Protein AF-A0A7Y2IYC1-F1 (afdb_monomer_lite)

Radius of gyration: 26.11 Å; chains: 1; bounding box: 50×28×78 Å

Foldseek 3Di:
DDPPPPPPVVVVVVVVVVVVVVVVVVVVCVVVVVVVCCVVPPDDDDDPDPDDDPVPPDPDD

Sequence (61 aa):
MTIRATHEIHKRRLSRNVGVAGVLVGFIAVVFGLTVVKVTNLGPVEGFDHVVRPALIEADE

Structure (mmCIF, N/CA/C/O backbone):
data_AF-A0A7Y2IYC1-F1
#
_ent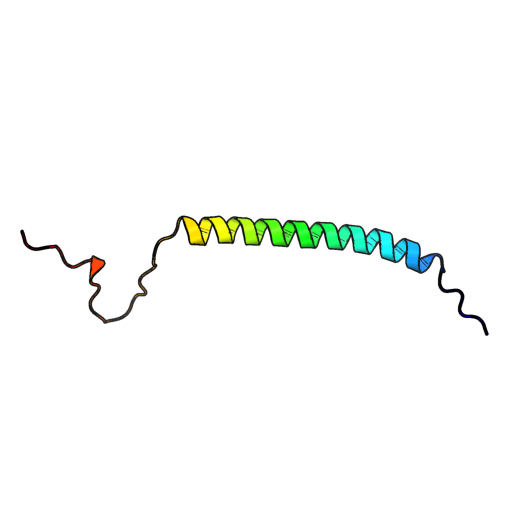ry.id   AF-A0A7Y2IYC1-F1
#
loop_
_atom_site.group_PDB
_atom_site.id
_atom_site.type_symbol
_atom_site.label_atom_id
_atom_site.label_alt_id
_atom_site.label_comp_id
_atom_site.label_asym_id
_atom_site.label_entity_id
_atom_site.label_seq_id
_atom_site.pdbx_PDB_ins_code
_atom_site.Cartn_x
_atom_site.Cartn_y
_atom_site.Cartn_z
_atom_site.occupancy
_atom_site.B_iso_or_equiv
_atom_site.auth_seq_id
_atom_site.auth_comp_id
_atom_site.auth_asym_id
_atom_site.auth_atom_id
_atom_site.pdbx_PDB_model_num
ATOM 1 N N . MET A 1 1 ? -13.774 -15.334 37.709 1.00 46.88 1 MET A N 1
ATOM 2 C CA . MET A 1 1 ? -14.090 -14.079 36.994 1.00 46.88 1 MET A CA 1
ATOM 3 C C . MET A 1 1 ? -14.109 -14.384 35.504 1.00 46.88 1 MET A C 1
ATOM 5 O O . MET A 1 1 ? -13.064 -14.691 34.951 1.00 46.88 1 MET A O 1
ATOM 9 N N . THR A 1 2 ? -15.282 -14.398 34.873 1.00 63.16 2 THR A N 1
ATOM 10 C CA . THR A 1 2 ? -15.402 -14.690 33.435 1.00 63.16 2 THR A CA 1
ATOM 11 C C . THR A 1 2 ? -15.349 -13.372 32.669 1.00 63.16 2 THR A C 1
ATOM 13 O O . THR A 1 2 ? -16.286 -12.580 32.747 1.00 63.16 2 THR A O 1
ATOM 16 N N . ILE A 1 3 ? -14.253 -13.111 31.952 1.00 65.19 3 ILE A N 1
ATOM 17 C CA . ILE A 1 3 ? -14.116 -11.949 31.063 1.00 65.19 3 ILE A CA 1
ATOM 18 C C . ILE A 1 3 ? -15.071 -12.152 29.874 1.00 65.19 3 ILE A C 1
ATOM 20 O O . ILE A 1 3 ? -14.739 -12.830 28.907 1.00 65.19 3 ILE A O 1
ATOM 24 N N . ARG A 1 4 ? -16.286 -11.596 29.935 1.00 66.25 4 ARG A N 1
ATOM 25 C CA . ARG A 1 4 ? -17.155 -11.470 28.753 1.00 66.25 4 ARG A CA 1
ATOM 26 C C . ARG A 1 4 ? -16.841 -10.149 28.058 1.0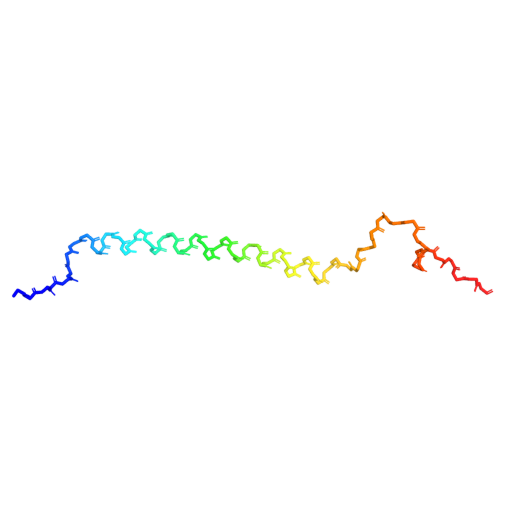0 66.25 4 ARG A C 1
ATOM 28 O O . ARG A 1 4 ? -17.355 -9.096 28.421 1.00 66.25 4 ARG A O 1
ATOM 35 N N . ALA A 1 5 ? -15.947 -10.208 27.079 1.00 66.25 5 ALA A N 1
ATOM 36 C CA . ALA A 1 5 ? -15.456 -9.046 26.348 1.00 66.25 5 ALA A CA 1
ATOM 37 C C . ALA A 1 5 ? -16.361 -8.677 25.160 1.00 66.25 5 ALA A C 1
ATOM 39 O O . ALA A 1 5 ? -15.972 -8.819 24.008 1.00 66.25 5 ALA A O 1
ATOM 40 N N . THR A 1 6 ? -17.559 -8.156 25.420 1.00 66.44 6 THR A N 1
ATOM 41 C CA . THR A 1 6 ? -18.321 -7.397 24.408 1.00 66.44 6 THR A CA 1
ATOM 42 C C . THR A 1 6 ? -18.930 -6.144 25.026 1.00 66.44 6 THR A C 1
ATOM 44 O O . THR A 1 6 ? -20.115 -5.854 24.903 1.00 66.44 6 THR A O 1
ATOM 47 N N . HIS A 1 7 ? -18.093 -5.367 25.717 1.00 78.50 7 HIS A N 1
ATOM 48 C CA . HIS A 1 7 ? -18.491 -4.043 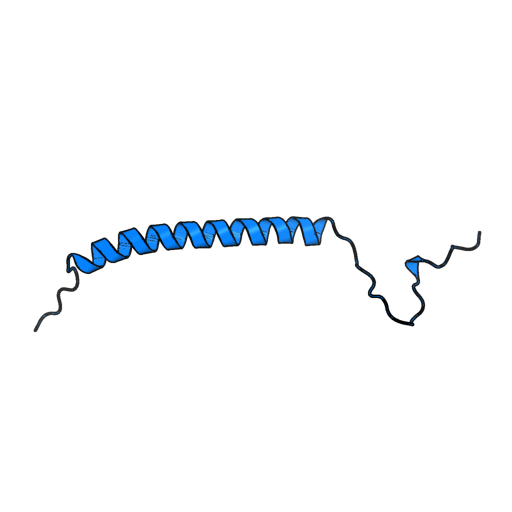26.187 1.00 78.50 7 HIS A CA 1
ATOM 49 C C . HIS A 1 7 ? -18.769 -3.112 24.993 1.00 78.50 7 HIS A C 1
ATOM 51 O O . HIS A 1 7 ? -18.043 -3.164 23.995 1.00 78.50 7 HIS A O 1
ATOM 57 N N . GLU A 1 8 ? -19.755 -2.221 25.122 1.00 86.19 8 GLU A N 1
ATOM 58 C CA . GLU A 1 8 ? -20.200 -1.238 24.112 1.00 86.19 8 GLU A CA 1
ATOM 59 C C . GLU A 1 8 ? -19.034 -0.481 23.436 1.00 86.19 8 GLU A C 1
ATOM 61 O O . GLU A 1 8 ? -19.052 -0.195 22.236 1.00 86.19 8 GLU A O 1
ATOM 66 N N . ILE A 1 9 ? -17.956 -0.241 24.190 1.00 88.44 9 ILE A N 1
ATOM 67 C CA . ILE A 1 9 ? -16.719 0.388 23.708 1.00 88.44 9 ILE A CA 1
ATOM 68 C C . ILE A 1 9 ? -16.117 -0.330 22.491 1.00 88.44 9 ILE A C 1
ATOM 70 O O . ILE A 1 9 ? -15.662 0.345 21.566 1.00 88.44 9 ILE A O 1
ATOM 74 N N . HIS A 1 10 ? -16.116 -1.664 22.445 1.00 86.69 10 HIS A N 1
ATOM 75 C CA . HIS A 1 10 ? -15.539 -2.405 21.316 1.00 86.69 10 HIS A CA 1
ATOM 76 C C . HIS A 1 10 ? -16.342 -2.178 20.031 1.00 86.69 10 HIS A C 1
ATOM 78 O O . HIS A 1 10 ? -15.751 -2.022 18.964 1.00 86.69 10 HIS A O 1
ATOM 84 N N . LYS A 1 11 ? -17.671 -2.042 20.137 1.00 87.44 11 LYS A N 1
ATOM 85 C CA . LYS A 1 11 ? -18.554 -1.728 19.003 1.00 87.44 11 LYS A CA 1
ATOM 86 C C . LYS A 1 11 ? -18.300 -0.316 18.467 1.00 87.44 11 LYS A C 1
ATOM 88 O O . LYS A 1 11 ? -18.171 -0.123 17.258 1.00 87.44 11 LYS A O 1
ATOM 93 N N . ARG A 1 12 ? -18.141 0.670 19.360 1.00 90.69 12 ARG A N 1
ATOM 94 C CA . ARG A 1 12 ? -17.775 2.046 18.974 1.00 90.69 12 ARG A CA 1
ATOM 95 C C . ARG A 1 12 ? -16.392 2.118 18.324 1.00 90.69 12 ARG A C 1
ATOM 97 O O . ARG A 1 12 ? -16.246 2.787 17.303 1.00 90.69 12 ARG A O 1
ATOM 104 N N . ARG A 1 13 ? -15.391 1.410 18.862 1.00 93.69 13 ARG A N 1
ATOM 105 C CA . ARG A 1 13 ? -14.043 1.338 18.264 1.00 93.69 13 ARG A CA 1
ATOM 106 C C . ARG A 1 13 ? -14.064 0.672 16.893 1.00 93.69 13 ARG A C 1
ATOM 108 O O . ARG A 1 13 ? -13.452 1.205 15.977 1.00 93.69 13 ARG A O 1
ATOM 115 N N . LEU A 1 14 ? -14.814 -0.421 16.740 1.00 93.25 14 LEU A N 1
ATOM 116 C CA . LEU A 1 14 ? -14.949 -1.121 15.465 1.00 93.25 14 LEU A CA 1
ATOM 117 C C . LEU A 1 14 ? -15.451 -0.180 14.363 1.00 93.25 14 LEU A C 1
ATOM 119 O O . LEU A 1 14 ? -14.809 -0.078 13.326 1.00 93.25 14 LEU A O 1
ATOM 123 N N . SER A 1 15 ? -16.529 0.572 14.614 1.00 92.81 15 SER A N 1
ATOM 124 C CA . SER A 1 15 ? -17.084 1.505 13.617 1.00 92.81 15 SER A CA 1
ATOM 125 C C . SER A 1 15 ? -16.074 2.562 13.145 1.00 92.81 15 SER A C 1
ATOM 127 O O . SER A 1 15 ? -15.960 2.829 11.951 1.00 92.81 15 SER A O 1
ATOM 129 N N . ARG A 1 16 ? -15.284 3.120 14.072 1.00 95.88 16 ARG A N 1
ATOM 130 C CA . ARG A 1 16 ? -14.255 4.122 13.759 1.00 95.88 16 ARG A CA 1
ATOM 131 C C . ARG A 1 16 ? -13.074 3.499 13.019 1.00 95.88 16 ARG A C 1
ATOM 133 O O . ARG A 1 16 ? -12.609 4.068 12.038 1.00 95.88 16 ARG A O 1
ATOM 140 N N . ASN A 1 17 ? -12.629 2.320 13.449 1.00 97.44 17 ASN A N 1
ATOM 141 C CA . ASN A 1 17 ? -11.522 1.608 12.816 1.00 97.44 17 ASN A CA 1
ATOM 142 C C . ASN A 1 17 ? -11.866 1.171 11.387 1.00 97.44 17 ASN A C 1
ATOM 144 O O . ASN A 1 17 ? -10.987 1.198 10.536 1.00 97.44 17 ASN A O 1
ATOM 148 N N . VAL A 1 18 ? -13.128 0.832 11.103 1.00 98.06 18 VAL A N 1
ATOM 149 C CA . VAL A 1 18 ? -13.591 0.541 9.736 1.00 98.06 18 VAL A CA 1
ATOM 150 C C . VAL A 1 18 ? -13.468 1.775 8.840 1.00 98.06 18 VAL A C 1
ATOM 152 O O . VAL A 1 18 ? -12.949 1.669 7.732 1.00 98.06 18 VAL A O 1
ATOM 155 N N . GLY A 1 19 ? -13.868 2.955 9.325 1.00 97.31 19 GLY A N 1
ATOM 156 C CA . GLY A 1 19 ? -13.683 4.207 8.583 1.00 97.31 19 GLY A CA 1
ATOM 157 C C . GLY A 1 19 ? -12.207 4.501 8.292 1.00 97.31 19 GLY A C 1
ATOM 158 O O . GLY A 1 19 ? -11.846 4.794 7.154 1.00 97.31 19 GLY A O 1
ATOM 159 N N . VAL A 1 20 ? -11.339 4.346 9.297 1.00 98.31 20 VAL A N 1
ATOM 160 C CA . VAL A 1 20 ? -9.884 4.514 9.134 1.00 98.31 20 VAL A CA 1
ATOM 161 C C . VAL A 1 20 ? -9.308 3.494 8.148 1.00 98.31 20 VAL A C 1
ATOM 163 O O . VAL A 1 20 ? -8.520 3.869 7.285 1.00 98.31 20 VAL A O 1
ATOM 166 N N . ALA A 1 21 ? -9.726 2.227 8.221 1.00 98.50 21 ALA A N 1
ATOM 167 C CA . ALA A 1 21 ? -9.301 1.195 7.279 1.00 98.50 21 ALA A CA 1
ATOM 168 C C . ALA A 1 21 ? -9.687 1.556 5.837 1.00 98.50 21 ALA A C 1
ATOM 170 O O . ALA A 1 21 ? -8.856 1.431 4.941 1.00 98.50 21 ALA A O 1
ATOM 171 N N . GLY A 1 22 ? -10.900 2.077 5.620 1.00 98.69 22 GLY A N 1
ATOM 172 C CA . GLY A 1 22 ? -11.336 2.563 4.309 1.00 98.69 22 GLY A CA 1
ATOM 173 C C . GLY A 1 22 ? -10.448 3.686 3.764 1.00 98.69 22 GLY A C 1
ATOM 174 O O . GLY A 1 22 ? -10.014 3.622 2.615 1.00 98.69 22 GLY A O 1
ATOM 175 N N . VAL A 1 23 ? -10.109 4.676 4.597 1.00 98.62 23 VAL A N 1
ATOM 176 C CA . VAL A 1 23 ? -9.204 5.774 4.208 1.00 98.62 23 VAL A CA 1
ATOM 177 C C . VAL A 1 23 ? -7.805 5.255 3.870 1.00 98.62 23 VAL A C 1
ATOM 179 O O . VAL A 1 23 ? -7.240 5.648 2.851 1.00 98.62 23 VAL A O 1
ATOM 182 N N . LEU A 1 24 ? -7.255 4.350 4.685 1.00 98.75 24 LEU A N 1
ATOM 183 C CA . LEU A 1 24 ? -5.935 3.763 4.444 1.00 98.75 24 LEU A CA 1
ATOM 184 C C . LEU A 1 24 ? -5.899 2.957 3.141 1.00 98.75 24 LEU A C 1
ATOM 186 O O . LEU A 1 24 ? -4.971 3.124 2.353 1.00 98.75 24 LEU A O 1
ATOM 190 N N . VAL A 1 25 ? -6.916 2.132 2.877 1.00 98.88 25 VAL A N 1
ATOM 191 C CA . VAL A 1 25 ? -7.027 1.378 1.617 1.00 98.88 25 VAL A CA 1
ATOM 192 C C . VAL A 1 25 ? -7.139 2.325 0.422 1.00 98.88 25 VAL A C 1
ATOM 194 O O . VAL A 1 25 ? -6.453 2.118 -0.576 1.00 98.88 25 VAL A O 1
ATOM 197 N N . GLY A 1 26 ? -7.939 3.390 0.528 1.00 98.81 26 GLY A N 1
ATOM 198 C CA . GLY A 1 26 ? -8.041 4.409 -0.519 1.00 98.81 26 GLY A CA 1
ATOM 199 C C . GLY A 1 26 ? -6.703 5.098 -0.798 1.00 98.81 26 GLY A C 1
ATOM 200 O O . GLY A 1 26 ? -6.302 5.228 -1.953 1.00 98.81 26 GLY A O 1
ATOM 201 N N . PHE A 1 27 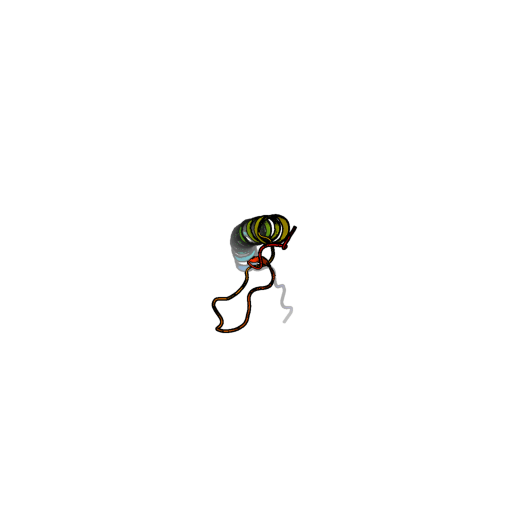? -5.968 5.473 0.249 1.00 98.81 27 PHE A N 1
ATOM 202 C CA . PHE A 1 27 ? -4.640 6.070 0.111 1.00 98.81 27 PHE A CA 1
ATOM 203 C C . PHE A 1 27 ? -3.646 5.120 -0.572 1.00 98.81 27 PHE A C 1
ATOM 205 O O . PHE A 1 27 ? -2.960 5.517 -1.516 1.00 98.81 27 PHE A O 1
ATOM 212 N N . ILE A 1 28 ? -3.620 3.851 -0.149 1.00 98.75 28 ILE A N 1
ATOM 213 C CA . ILE A 1 28 ? -2.794 2.810 -0.774 1.00 98.75 28 ILE A CA 1
ATOM 214 C C . ILE A 1 28 ? -3.145 2.668 -2.257 1.00 98.75 28 ILE A C 1
ATOM 216 O O . ILE A 1 28 ? -2.241 2.636 -3.088 1.00 98.75 28 ILE A O 1
ATOM 220 N N . ALA A 1 29 ? -4.433 2.625 -2.603 1.00 98.81 29 ALA A N 1
ATOM 221 C CA . ALA A 1 29 ? -4.878 2.486 -3.986 1.00 98.81 29 ALA A CA 1
ATOM 222 C C . ALA A 1 29 ? -4.399 3.645 -4.875 1.00 98.81 29 ALA A C 1
ATOM 224 O O . ALA A 1 29 ? -3.946 3.404 -5.993 1.00 98.81 29 ALA A O 1
ATOM 225 N N . VAL A 1 30 ? -4.431 4.886 -4.374 1.00 98.62 30 VAL A N 1
ATOM 226 C CA . VAL A 1 30 ? -3.925 6.061 -5.106 1.00 98.62 30 VAL A CA 1
ATOM 227 C C . VAL A 1 30 ? -2.420 5.950 -5.355 1.00 98.62 30 VAL A C 1
ATOM 229 O O . VAL A 1 30 ? -1.976 6.059 -6.498 1.00 98.62 30 VAL A O 1
ATOM 232 N N . VAL A 1 31 ? -1.626 5.696 -4.310 1.00 98.50 31 VAL A N 1
ATOM 233 C CA . VAL A 1 31 ? -0.160 5.584 -4.431 1.00 98.50 31 VAL A CA 1
ATOM 234 C C . VAL A 1 31 ? 0.230 4.418 -5.337 1.00 98.50 31 VAL A C 1
ATOM 236 O O . VAL A 1 31 ? 1.119 4.550 -6.182 1.00 98.50 31 VAL A O 1
ATOM 239 N N . PHE A 1 32 ? -0.447 3.281 -5.192 1.00 98.44 32 PHE A N 1
ATOM 240 C CA . PHE A 1 32 ? -0.204 2.104 -6.014 1.00 98.44 32 PHE A CA 1
ATOM 241 C C . PHE A 1 32 ? -0.568 2.360 -7.479 1.00 98.44 32 PHE A C 1
ATOM 243 O O . PHE A 1 32 ? 0.246 2.083 -8.355 1.00 98.44 32 PHE A O 1
ATOM 250 N N . GLY A 1 33 ? -1.726 2.967 -7.755 1.00 98.00 33 GLY A N 1
ATOM 251 C CA . GLY A 1 33 ? -2.130 3.344 -9.111 1.00 98.00 33 GLY A CA 1
ATOM 252 C C . GLY A 1 33 ? -1.122 4.280 -9.783 1.00 98.00 33 GLY A C 1
ATOM 253 O O . GLY A 1 33 ? -0.696 4.024 -10.909 1.00 98.00 33 GLY A O 1
ATOM 254 N N . LEU A 1 34 ? -0.655 5.307 -9.065 1.00 97.50 34 LEU A N 1
ATOM 255 C CA . LEU A 1 34 ? 0.410 6.192 -9.551 1.00 97.50 34 LEU A CA 1
ATOM 256 C C . LEU A 1 34 ? 1.722 5.438 -9.798 1.00 97.50 34 LEU A C 1
ATOM 258 O O . LEU A 1 34 ? 2.419 5.722 -10.769 1.00 97.50 34 LEU A O 1
ATOM 262 N N . THR A 1 35 ? 2.053 4.461 -8.952 1.00 96.19 35 THR A N 1
ATOM 263 C CA . THR A 1 35 ? 3.258 3.634 -9.103 1.00 96.19 35 THR A CA 1
ATOM 264 C C . THR A 1 35 ? 3.178 2.746 -10.340 1.00 96.19 35 THR A C 1
ATOM 266 O O . THR A 1 35 ? 4.148 2.672 -11.090 1.00 96.19 35 THR A O 1
ATOM 269 N N . VAL A 1 36 ? 2.028 2.118 -10.597 1.00 96.69 36 VAL A N 1
ATOM 270 C CA . VAL A 1 36 ? 1.806 1.313 -11.806 1.00 96.69 36 VAL A CA 1
ATOM 271 C C . VAL A 1 36 ? 1.992 2.175 -13.049 1.00 96.69 36 VAL A C 1
ATOM 273 O O . VAL A 1 36 ? 2.773 1.810 -13.926 1.00 96.69 36 VAL A O 1
ATOM 276 N N . VAL A 1 37 ? 1.348 3.346 -13.107 1.00 95.88 37 VAL A N 1
ATOM 277 C CA . VAL A 1 37 ? 1.515 4.289 -14.226 1.00 95.88 37 VAL A CA 1
ATOM 278 C C . VAL A 1 37 ? 2.977 4.697 -14.374 1.00 95.88 37 VAL A C 1
ATOM 280 O O . VAL A 1 37 ? 3.510 4.665 -15.480 1.00 95.88 37 VAL A O 1
ATOM 283 N N . LYS A 1 38 ? 3.644 5.021 -13.263 1.00 91.50 38 LYS A N 1
ATOM 284 C CA . LYS A 1 38 ? 5.051 5.415 -13.259 1.00 91.50 38 LYS A CA 1
ATOM 285 C C . LYS A 1 38 ? 5.945 4.332 -13.858 1.00 91.50 38 LYS A C 1
ATOM 287 O O . LYS A 1 38 ? 6.702 4.625 -14.768 1.00 91.50 38 LYS A O 1
ATOM 292 N N . VAL A 1 39 ? 5.846 3.097 -13.377 1.00 91.38 39 VAL A N 1
ATOM 293 C CA . VAL A 1 39 ? 6.713 1.991 -13.816 1.00 91.38 39 VAL A CA 1
ATOM 294 C C . VAL A 1 39 ? 6.423 1.567 -15.256 1.00 91.38 39 VAL A C 1
ATOM 296 O O . VAL A 1 39 ? 7.332 1.157 -15.966 1.00 91.38 39 VAL A O 1
ATOM 299 N N . THR A 1 40 ? 5.167 1.662 -15.694 1.00 93.50 40 THR A N 1
ATOM 300 C CA . THR A 1 40 ? 4.773 1.238 -17.047 1.00 93.50 40 THR A CA 1
ATOM 301 C C . THR A 1 40 ? 5.050 2.286 -18.121 1.00 93.50 40 THR A C 1
ATOM 303 O O . THR A 1 40 ? 5.260 1.910 -19.269 1.00 93.50 40 THR A O 1
ATOM 306 N N . ASN A 1 41 ? 5.052 3.579 -17.776 1.00 91.31 41 ASN A N 1
ATOM 307 C CA . ASN A 1 41 ? 5.150 4.662 -18.763 1.00 91.31 41 ASN A CA 1
ATOM 308 C C . ASN A 1 41 ? 6.450 5.464 -18.682 1.00 91.31 41 ASN A C 1
ATOM 310 O O . ASN A 1 41 ? 6.862 6.041 -19.685 1.00 91.31 41 ASN A O 1
ATOM 314 N N . LEU A 1 42 ? 7.101 5.539 -17.518 1.00 80.31 42 LEU A N 1
ATOM 315 C CA . LEU A 1 42 ? 8.409 6.180 -17.426 1.00 80.31 42 LEU A CA 1
ATOM 316 C C . LEU A 1 42 ? 9.460 5.102 -17.684 1.00 80.31 42 LEU A C 1
ATOM 318 O O . LEU A 1 42 ? 9.667 4.211 -16.863 1.00 80.31 42 LEU A O 1
ATOM 322 N N . GLY A 1 43 ? 10.093 5.184 -18.855 1.00 76.69 43 GLY A N 1
ATOM 323 C CA . GLY A 1 43 ? 11.243 4.361 -19.217 1.00 76.69 43 GLY A CA 1
ATOM 324 C C . GLY A 1 43 ? 12.453 4.596 -18.299 1.00 76.69 43 GLY A C 1
ATOM 325 O O . GLY A 1 43 ? 12.374 5.374 -17.342 1.00 76.69 43 GLY A O 1
ATOM 326 N N . PRO A 1 44 ? 13.587 3.928 -18.565 1.00 77.06 44 PRO A N 1
ATOM 327 C CA . PRO A 1 44 ? 14.787 4.080 -17.752 1.00 77.06 44 PRO A CA 1
ATOM 328 C C . PRO A 1 44 ? 15.204 5.552 -17.661 1.00 77.06 44 PRO A C 1
ATOM 330 O O . PRO A 1 44 ? 15.394 6.229 -18.668 1.00 77.06 44 PRO A O 1
ATOM 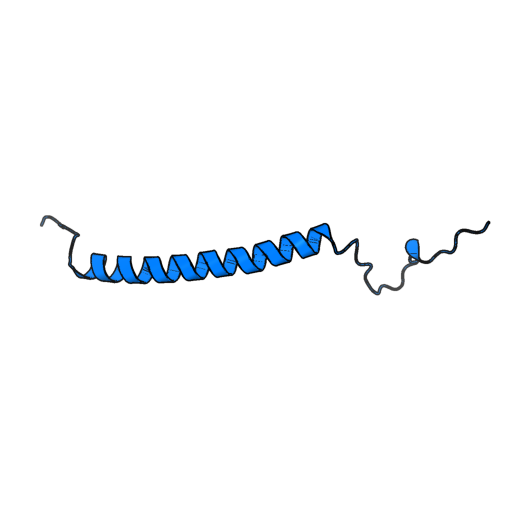333 N N . VAL A 1 45 ? 15.330 6.044 -16.429 1.00 78.81 45 VAL A N 1
ATOM 334 C CA . VAL A 1 45 ? 15.841 7.385 -16.151 1.00 78.81 45 VAL A CA 1
ATOM 335 C C . VAL A 1 45 ? 17.345 7.264 -15.972 1.00 78.81 45 VAL A C 1
ATOM 337 O O . VAL A 1 45 ? 17.811 6.663 -15.005 1.00 78.81 45 VAL A O 1
ATOM 340 N N . GLU A 1 46 ? 18.107 7.827 -16.901 1.00 79.50 46 GLU A N 1
ATOM 341 C CA . GLU A 1 46 ? 19.548 7.980 -16.719 1.00 79.50 46 GLU A CA 1
ATOM 342 C C . GLU A 1 46 ? 19.830 9.088 -15.693 1.00 79.50 46 GLU A C 1
ATOM 344 O O . GLU A 1 46 ? 19.314 10.204 -15.807 1.00 79.50 46 GLU A O 1
ATOM 349 N N . GLY A 1 47 ? 20.653 8.784 -14.687 1.00 78.19 47 GLY A N 1
ATOM 350 C CA . GLY A 1 47 ? 21.143 9.775 -13.729 1.00 78.19 47 GLY A CA 1
ATOM 351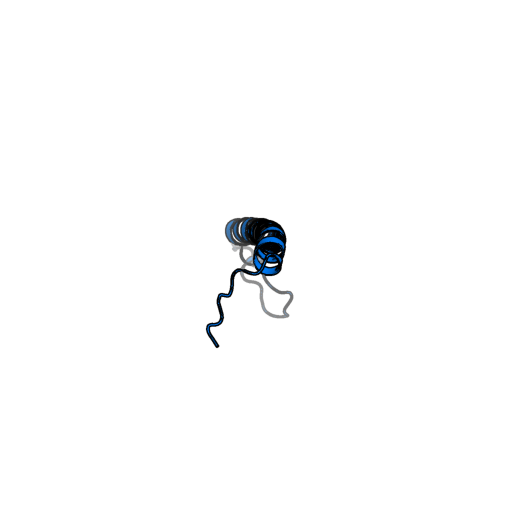 C C . GLY A 1 47 ? 22.155 10.737 -14.358 1.00 78.19 47 GLY A C 1
ATOM 352 O O . GLY A 1 47 ? 22.824 10.403 -15.334 1.00 78.19 47 GLY A O 1
ATOM 353 N N . PHE A 1 48 ? 22.284 11.936 -13.785 1.00 76.50 48 PHE A N 1
ATOM 354 C CA . PHE A 1 48 ? 23.330 12.890 -14.161 1.00 76.50 48 PHE A CA 1
ATOM 355 C C . PHE A 1 48 ? 24.651 12.485 -13.496 1.00 76.50 48 PHE A C 1
ATOM 357 O O . PHE A 1 48 ? 24.976 12.961 -12.411 1.00 76.50 48 PHE A O 1
ATOM 364 N N . ASP A 1 49 ? 25.373 11.574 -14.138 1.00 81.56 49 ASP A N 1
ATOM 365 C CA . ASP A 1 49 ? 26.737 11.174 -13.780 1.00 81.56 49 ASP A CA 1
ATOM 366 C C . ASP A 1 49 ? 27.717 11.600 -14.891 1.00 81.56 49 ASP A C 1
ATOM 368 O O . ASP A 1 49 ? 27.311 12.023 -15.976 1.00 81.56 49 ASP A O 1
ATOM 372 N N . HIS A 1 50 ? 29.016 11.525 -14.621 1.00 80.50 50 HIS A N 1
ATOM 373 C CA . HIS A 1 50 ? 30.095 11.942 -15.520 1.00 80.50 50 HIS A CA 1
ATOM 374 C C . HIS A 1 50 ? 30.508 10.855 -16.524 1.00 80.50 50 HIS A C 1
ATOM 376 O O . HIS A 1 50 ? 31.496 11.015 -17.241 1.00 80.50 50 HIS A O 1
ATOM 382 N N . VAL A 1 51 ? 29.794 9.733 -16.553 1.00 81.31 51 VAL A N 1
ATOM 383 C CA . VAL A 1 51 ? 30.054 8.630 -17.478 1.00 81.31 51 VAL A CA 1
ATOM 384 C C . VAL A 1 51 ? 29.338 8.840 -18.811 1.00 81.31 51 VAL A C 1
ATOM 386 O O . VAL A 1 51 ? 28.345 9.561 -18.913 1.00 81.31 51 VAL A O 1
ATOM 389 N N . VAL A 1 52 ? 29.866 8.199 -19.853 1.00 78.19 52 VAL A N 1
ATOM 390 C CA . VAL A 1 52 ? 29.291 8.229 -21.203 1.00 78.19 52 VAL A CA 1
ATOM 391 C C . VAL A 1 52 ? 27.847 7.722 -21.165 1.00 78.19 52 VAL A C 1
ATOM 393 O O . VAL A 1 52 ? 27.577 6.696 -20.544 1.00 78.19 52 VAL A O 1
ATOM 396 N N . ARG A 1 53 ? 26.940 8.432 -21.850 1.00 82.69 53 ARG A N 1
ATOM 397 C CA . ARG A 1 53 ? 25.511 8.105 -21.981 1.00 82.69 53 ARG A CA 1
ATOM 398 C C . ARG A 1 53 ? 25.276 7.433 -23.334 1.00 82.69 53 ARG A C 1
ATOM 400 O O . ARG A 1 53 ? 25.183 8.145 -24.334 1.00 82.69 53 ARG A O 1
ATOM 407 N N . PRO A 1 54 ? 25.198 6.091 -23.408 1.00 77.00 54 PRO A N 1
ATOM 408 C CA . PRO A 1 54 ? 25.128 5.388 -24.687 1.00 77.00 54 PRO A CA 1
ATOM 409 C C . PRO A 1 54 ? 23.894 5.769 -25.510 1.00 77.00 54 PRO A C 1
ATOM 411 O O . PRO A 1 54 ? 23.945 5.730 -26.731 1.00 77.00 54 PRO A O 1
ATOM 414 N N . ALA A 1 55 ? 22.811 6.193 -24.851 1.00 76.88 55 ALA A N 1
ATOM 415 C CA . ALA A 1 55 ? 21.580 6.637 -25.501 1.00 76.88 55 ALA A CA 1
ATOM 416 C C . ALA A 1 55 ? 21.697 7.983 -26.248 1.00 76.88 55 ALA A C 1
ATOM 418 O O . ALA A 1 55 ? 20.800 8.319 -27.015 1.00 76.88 55 ALA A O 1
ATOM 419 N N . LEU A 1 56 ? 22.761 8.761 -26.013 1.00 76.69 56 LEU A N 1
ATOM 420 C CA . LEU A 1 56 ? 23.031 10.033 -26.700 1.00 76.69 56 LEU A CA 1
ATOM 421 C C . LEU A 1 56 ? 24.100 9.910 -27.790 1.00 76.69 56 LEU A C 1
ATOM 423 O O . LEU A 1 56 ? 24.424 10.904 -28.434 1.00 76.69 56 LEU A O 1
ATOM 427 N N . ILE A 1 57 ? 24.686 8.723 -27.960 1.00 81.25 57 ILE A N 1
ATOM 428 C CA . ILE A 1 57 ? 25.636 8.476 -29.039 1.00 81.25 57 ILE A CA 1
ATOM 429 C C . ILE A 1 57 ? 24.815 8.390 -30.325 1.00 81.25 57 ILE A C 1
ATOM 431 O O . ILE A 1 57 ? 24.014 7.470 -30.490 1.00 81.25 57 ILE A O 1
ATOM 435 N N . GLU A 1 58 ? 24.980 9.378 -31.202 1.00 77.31 58 GLU A N 1
ATOM 436 C CA . GLU A 1 58 ? 24.418 9.332 -32.549 1.00 77.31 58 GLU A CA 1
ATOM 437 C C . GLU A 1 58 ? 25.000 8.105 -33.258 1.00 77.31 58 GLU A C 1
ATOM 439 O O . GLU A 1 58 ? 26.210 7.877 -33.237 1.00 77.31 58 GLU A O 1
ATOM 444 N N . ALA A 1 59 ? 24.130 7.255 -33.804 1.00 74.06 59 ALA A N 1
ATOM 445 C CA . ALA A 1 59 ? 24.582 6.135 -34.610 1.00 74.06 59 ALA A CA 1
ATOM 446 C C . ALA A 1 59 ? 25.151 6.715 -35.907 1.00 74.06 59 ALA A C 1
ATOM 448 O O . ALA A 1 59 ? 24.395 7.288 -36.690 1.00 74.06 59 ALA A O 1
ATOM 449 N N . ASP A 1 60 ? 26.465 6.599 -36.096 1.00 70.62 60 ASP A N 1
ATOM 450 C CA . ASP A 1 60 ? 27.095 6.894 -37.381 1.00 70.62 60 ASP A CA 1
ATOM 451 C C . ASP A 1 60 ? 26.410 6.034 -38.465 1.00 70.62 60 ASP A C 1
ATOM 453 O O . ASP A 1 60 ? 26.284 4.815 -38.296 1.00 70.62 60 ASP A O 1
ATOM 457 N N . GLU A 1 61 ? 25.920 6.679 -39.534 1.00 59.41 61 GLU A N 1
ATOM 458 C CA . GLU A 1 61 ? 25.426 6.008 -40.752 1.00 59.41 61 GLU A CA 1
ATOM 459 C C . GLU A 1 61 ? 26.533 5.213 -41.461 1.00 59.41 61 GLU A C 1
ATOM 461 O O . GLU A 1 61 ? 27.674 5.724 -41.571 1.00 59.41 61 GLU A O 1
#

Secondary structure (DSSP, 8-state):
-------HHHHHHHHHHHHHHHHHHHHHHHHHHHHHHHHHHS-------SS--GGGS----

pLDDT: mean 85.89, std 12.3, range [46.88, 98.88]